Protein AF-A0A917TEH2-F1 (afdb_monomer_lite)

Radius of gyration: 12.94 Å; chains: 1; bounding box: 33×23×35 Å

Organism: NCBI:txid1424081

Structure (mmCIF, N/CA/C/O backbone):
data_AF-A0A917TEH2-F1
#
_entry.id   AF-A0A917TEH2-F1
#
loop_
_atom_site.group_PDB
_atom_site.id
_atom_site.type_symbol
_atom_site.label_atom_id
_atom_site.label_alt_id
_atom_site.label_comp_id
_atom_site.label_asym_id
_atom_site.label_entity_id
_atom_site.label_seq_id
_atom_site.pdbx_PDB_ins_code
_atom_site.Cartn_x
_atom_site.Cartn_y
_atom_site.Cartn_z
_atom_site.occupancy
_atom_site.B_iso_or_equiv
_atom_site.auth_seq_id
_atom_site.auth_comp_id
_atom_site.auth_asym_id
_atom_site.auth_atom_id
_atom_site.pdbx_PDB_model_num
ATOM 1 N N . MET A 1 1 ? -2.174 -2.931 -4.700 1.00 74.81 1 MET A N 1
ATOM 2 C CA . MET A 1 1 ? -2.627 -1.816 -3.838 1.00 74.81 1 MET A CA 1
ATOM 3 C C . MET A 1 1 ? -4.148 -1.760 -3.712 1.00 74.81 1 MET A C 1
ATOM 5 O O . MET A 1 1 ? -4.639 -2.038 -2.629 1.00 74.81 1 MET A O 1
ATOM 9 N N . THR A 1 2 ? -4.910 -1.502 -4.782 1.00 77.69 2 THR A N 1
ATOM 10 C CA . THR A 1 2 ? -6.394 -1.438 -4.739 1.00 77.69 2 THR A CA 1
ATOM 11 C C . THR A 1 2 ? -7.052 -2.701 -4.167 1.00 77.69 2 THR A C 1
ATOM 13 O O . THR A 1 2 ? -7.991 -2.608 -3.385 1.00 77.69 2 THR A O 1
ATOM 16 N N . THR A 1 3 ? -6.500 -3.885 -4.455 1.00 77.94 3 THR A N 1
ATOM 17 C CA . THR A 1 3 ? -6.943 -5.161 -3.862 1.00 77.94 3 THR A CA 1
ATOM 18 C C . THR A 1 3 ? -6.773 -5.221 -2.339 1.00 77.94 3 THR A C 1
ATOM 20 O O . THR A 1 3 ? -7.616 -5.797 -1.659 1.00 77.94 3 THR A O 1
ATOM 23 N N . LEU A 1 4 ? -5.698 -4.644 -1.788 1.00 81.44 4 LEU A N 1
ATOM 24 C CA . LEU A 1 4 ? -5.473 -4.610 -0.338 1.00 81.44 4 LEU A CA 1
ATOM 25 C C . LEU A 1 4 ? -6.492 -3.687 0.334 1.00 81.44 4 LEU A C 1
ATOM 27 O O . LEU A 1 4 ? -7.111 -4.086 1.312 1.00 81.44 4 LEU A O 1
ATOM 31 N N . LEU A 1 5 ? -6.709 -2.497 -0.234 1.00 82.81 5 LEU A N 1
ATOM 32 C CA . LEU A 1 5 ? -7.694 -1.536 0.268 1.00 82.81 5 LEU A CA 1
ATOM 33 C C . LEU A 1 5 ? -9.099 -2.153 0.309 1.00 82.81 5 LEU A C 1
ATOM 35 O O . LEU A 1 5 ? -9.740 -2.134 1.357 1.00 82.81 5 LEU A O 1
ATOM 39 N N . GLY A 1 6 ? -9.515 -2.830 -0.767 1.00 80.62 6 GLY A N 1
ATOM 40 C CA . GLY A 1 6 ? -10.795 -3.543 -0.792 1.00 80.62 6 GLY A CA 1
ATOM 41 C C . GLY A 1 6 ? -10.909 -4.641 0.274 1.00 80.62 6 GLY A C 1
ATOM 42 O O . GLY A 1 6 ? -11.949 -4.778 0.909 1.00 80.62 6 GLY A O 1
ATOM 43 N N . ARG A 1 7 ? -9.833 -5.396 0.542 1.00 84.00 7 ARG A N 1
ATOM 44 C CA . ARG A 1 7 ? -9.821 -6.427 1.602 1.00 84.00 7 ARG A CA 1
ATOM 45 C C . ARG A 1 7 ? -9.896 -5.849 3.014 1.00 84.00 7 ARG A C 1
ATOM 47 O O . ARG A 1 7 ? -10.394 -6.525 3.907 1.00 84.00 7 ARG A O 1
ATOM 54 N N . LEU A 1 8 ? -9.388 -4.637 3.214 1.00 81.88 8 LEU A N 1
ATOM 55 C CA . LEU A 1 8 ? -9.440 -3.924 4.490 1.00 81.88 8 LEU A CA 1
ATOM 56 C C . LEU A 1 8 ? -10.779 -3.194 4.703 1.00 81.88 8 LEU A C 1
ATOM 58 O O . LEU A 1 8 ? -10.938 -2.521 5.719 1.00 81.88 8 LEU A O 1
ATOM 62 N N . GLY A 1 9 ? -11.726 -3.309 3.762 1.00 82.88 9 GLY A N 1
ATOM 63 C CA . GLY A 1 9 ? -12.985 -2.561 3.792 1.00 82.88 9 GLY A CA 1
ATOM 64 C C . GLY A 1 9 ? -12.777 -1.055 3.635 1.00 82.88 9 GLY A C 1
ATOM 65 O O . GLY A 1 9 ? -13.575 -0.270 4.131 1.00 82.88 9 GLY A O 1
ATOM 66 N N . VAL A 1 10 ? -11.664 -0.650 3.020 1.00 87.00 10 VAL A N 1
ATOM 67 C CA . VAL A 1 10 ? -11.340 0.753 2.779 1.00 87.00 10 VAL A CA 1
ATOM 68 C C . VAL A 1 10 ? -12.021 1.189 1.492 1.00 87.00 10 VAL A C 1
ATOM 70 O O . VAL A 1 10 ? -11.680 0.707 0.408 1.00 87.00 10 VAL A O 1
ATOM 73 N N . ASP A 1 11 ? -12.956 2.123 1.619 1.00 89.00 11 ASP A N 1
ATOM 74 C CA . ASP A 1 11 ? -13.678 2.683 0.484 1.00 89.00 11 ASP A CA 1
ATOM 75 C C . ASP A 1 11 ? -12.842 3.779 -0.172 1.00 89.00 11 ASP A C 1
ATOM 77 O O . ASP A 1 11 ? -12.386 4.713 0.490 1.00 89.00 11 ASP A O 1
ATOM 81 N N . ILE A 1 12 ? -12.630 3.668 -1.483 1.00 89.19 12 ILE A N 1
ATOM 82 C CA . ILE A 1 12 ? -11.873 4.648 -2.265 1.00 89.19 12 ILE A CA 1
ATOM 83 C C . ILE A 1 12 ? -12.855 5.629 -2.897 1.00 89.19 12 ILE A C 1
ATOM 85 O O . ILE A 1 12 ? -13.637 5.252 -3.766 1.00 89.19 12 ILE A O 1
ATOM 89 N N . HIS A 1 13 ? -12.770 6.897 -2.500 1.00 89.75 13 HIS A N 1
ATOM 90 C CA . HIS A 1 13 ? -13.604 7.972 -3.046 1.00 89.75 13 HIS A CA 1
ATOM 91 C C . HIS A 1 13 ? -12.970 8.619 -4.265 1.00 89.75 13 HIS A C 1
ATOM 93 O O . HIS A 1 13 ? -13.647 8.928 -5.241 1.00 89.75 13 HIS A O 1
ATOM 99 N N . GLN A 1 14 ? -11.656 8.833 -4.201 1.00 90.56 14 GLN A N 1
ATOM 100 C CA . GLN A 1 14 ? -10.921 9.515 -5.251 1.00 90.56 14 GLN A CA 1
ATOM 101 C C . GLN A 1 14 ? -9.526 8.921 -5.410 1.00 90.56 14 GLN A C 1
ATOM 103 O O . GLN A 1 14 ? -8.856 8.583 -4.434 1.00 90.56 14 GLN A O 1
ATOM 108 N N . LEU A 1 15 ? -9.091 8.845 -6.666 1.00 91.06 15 LEU A N 1
ATOM 109 C CA . LEU A 1 15 ? -7.728 8.535 -7.068 1.00 91.06 15 LEU A CA 1
ATOM 110 C C . LEU A 1 15 ? -7.226 9.657 -7.972 1.00 91.06 15 LEU A C 1
ATOM 112 O O . LEU A 1 15 ? -7.869 9.993 -8.968 1.00 91.06 15 LEU A O 1
ATOM 116 N N . ARG A 1 16 ? -6.065 10.215 -7.640 1.00 93.06 16 ARG A N 1
ATOM 117 C CA . ARG A 1 16 ? -5.381 11.222 -8.445 1.00 93.06 16 ARG A CA 1
ATOM 118 C C . ARG A 1 16 ? -3.936 10.807 -8.688 1.00 93.06 16 ARG A C 1
ATOM 120 O O . ARG A 1 16 ? -3.202 10.538 -7.749 1.00 93.06 16 ARG A O 1
ATOM 127 N N . VAL A 1 17 ? -3.507 10.810 -9.945 1.00 92.06 17 VAL A N 1
ATOM 128 C CA . VAL A 1 17 ? -2.093 10.606 -10.289 1.00 92.06 17 VAL A CA 1
ATOM 129 C C . VAL A 1 17 ? -1.378 11.948 -10.146 1.00 92.06 17 VAL A C 1
ATOM 131 O O . VAL A 1 17 ? -1.731 12.905 -10.836 1.00 92.06 17 VAL A O 1
ATOM 134 N N . LEU A 1 18 ? -0.407 12.039 -9.237 1.00 92.31 18 LEU A N 1
ATOM 135 C CA . LEU A 1 18 ? 0.382 13.255 -9.014 1.00 92.31 18 LEU A CA 1
ATOM 136 C C . LEU A 1 18 ? 1.565 13.337 -9.975 1.00 92.31 18 LEU A C 1
ATOM 138 O O . LEU A 1 18 ? 1.841 14.394 -10.538 1.00 92.31 18 LEU A O 1
ATOM 142 N N . SER A 1 19 ? 2.263 12.221 -10.173 1.00 93.06 19 SER A N 1
ATOM 143 C CA . SER A 1 19 ? 3.384 12.138 -11.102 1.00 93.06 19 SER A CA 1
ATOM 144 C C . SER A 1 19 ? 3.536 10.728 -11.650 1.00 93.06 19 SER A C 1
ATOM 146 O O . SER A 1 19 ? 3.143 9.739 -11.029 1.00 93.06 19 SER A O 1
ATOM 148 N N . ARG A 1 20 ? 4.117 10.640 -12.842 1.00 93.94 20 ARG A N 1
ATOM 149 C CA . ARG A 1 20 ? 4.554 9.383 -13.430 1.00 93.94 20 ARG A CA 1
ATOM 150 C C . ARG A 1 20 ? 5.781 9.661 -14.280 1.00 93.94 20 ARG A C 1
ATOM 152 O O . ARG A 1 20 ? 5.659 10.253 -15.349 1.00 93.94 20 ARG A O 1
ATOM 159 N N . ASP A 1 21 ? 6.944 9.257 -13.795 1.00 87.62 21 ASP A N 1
ATOM 160 C CA . ASP A 1 21 ? 8.104 9.045 -14.654 1.00 87.62 21 ASP A CA 1
ATOM 161 C C . ASP A 1 21 ? 8.128 7.558 -15.032 1.00 87.62 21 ASP A C 1
ATOM 163 O O . ASP A 1 21 ? 7.502 6.742 -14.364 1.00 87.62 21 ASP A O 1
ATOM 167 N N . GLY A 1 22 ? 8.763 7.170 -16.135 1.00 82.88 22 GLY A N 1
ATOM 168 C CA . GLY A 1 22 ? 8.666 5.801 -16.665 1.00 82.88 22 GLY A CA 1
ATOM 169 C C . GLY A 1 22 ? 9.062 4.664 -15.703 1.00 82.88 22 GLY A C 1
ATOM 170 O O . GLY A 1 22 ? 8.853 3.506 -16.058 1.00 82.88 22 GLY A O 1
ATOM 171 N N . ALA A 1 23 ? 9.609 4.965 -14.518 1.00 87.06 23 AL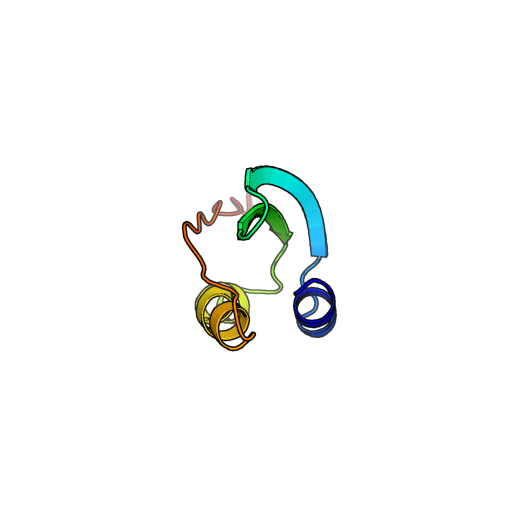A A N 1
ATOM 172 C CA . ALA A 1 23 ? 9.963 4.000 -13.482 1.00 87.06 23 ALA A CA 1
ATOM 173 C C . ALA A 1 23 ? 9.097 4.111 -12.210 1.00 87.06 23 ALA A C 1
ATOM 175 O O . ALA A 1 23 ? 8.904 3.105 -11.527 1.00 87.06 23 ALA A O 1
ATOM 176 N N . VAL A 1 24 ? 8.575 5.299 -11.883 1.00 88.50 24 VAL A N 1
ATOM 177 C CA . VAL A 1 24 ? 7.853 5.568 -10.632 1.00 88.50 24 VAL A CA 1
ATOM 178 C C . VAL A 1 24 ? 6.551 6.321 -10.895 1.00 88.50 24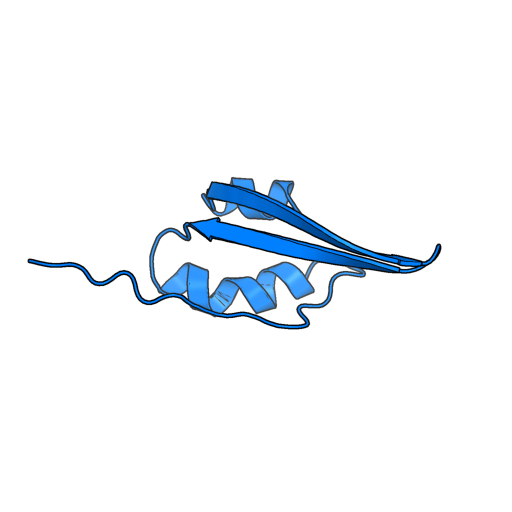 VAL A C 1
ATOM 180 O O . VAL A 1 24 ? 6.516 7.349 -11.572 1.00 88.50 24 VAL A O 1
ATOM 183 N N . ALA A 1 25 ? 5.465 5.838 -10.293 1.00 92.50 25 ALA A N 1
ATOM 184 C CA . ALA A 1 25 ? 4.197 6.553 -10.215 1.00 92.50 25 ALA A CA 1
ATOM 185 C C . ALA A 1 25 ? 3.948 7.018 -8.776 1.00 92.50 25 ALA A C 1
ATOM 187 O O . ALA A 1 25 ? 4.127 6.245 -7.835 1.00 92.50 25 ALA A O 1
ATOM 188 N N . THR A 1 26 ? 3.519 8.269 -8.618 1.00 92.81 26 THR A N 1
ATOM 189 C CA . THR A 1 26 ? 3.028 8.804 -7.345 1.00 92.81 26 THR A CA 1
ATOM 190 C C . THR A 1 26 ? 1.532 9.028 -7.468 1.00 92.81 26 THR A C 1
ATOM 192 O O . THR A 1 26 ? 1.091 9.892 -8.228 1.00 92.81 26 THR A O 1
ATOM 195 N N . ASP A 1 27 ? 0.770 8.263 -6.698 1.00 92.50 27 ASP A N 1
ATOM 196 C CA . ASP A 1 27 ? -0.685 8.312 -6.667 1.00 92.50 27 ASP A CA 1
ATOM 197 C C . ASP A 1 27 ? -1.164 8.836 -5.305 1.00 92.50 27 ASP A C 1
ATOM 199 O O . ASP A 1 27 ? -0.618 8.491 -4.257 1.00 92.50 27 ASP A O 1
ATOM 203 N N . GLU A 1 28 ? -2.205 9.659 -5.323 1.00 92.44 28 GLU A N 1
ATOM 204 C CA . GLU A 1 28 ? -2.906 10.177 -4.154 1.00 92.44 28 GLU A CA 1
ATOM 205 C C . GLU A 1 28 ? -4.298 9.547 -4.083 1.00 92.44 28 GLU A C 1
ATOM 207 O O . GLU A 1 28 ? -5.056 9.556 -5.058 1.00 92.44 28 GLU A O 1
ATOM 212 N N . PHE A 1 29 ? -4.634 9.003 -2.914 1.00 90.25 29 PHE A N 1
ATOM 213 C CA . PHE A 1 29 ? -5.921 8.369 -2.653 1.00 90.25 29 PHE A CA 1
ATOM 214 C C . PHE A 1 29 ? -6.660 9.115 -1.551 1.00 90.25 29 PHE A C 1
ATOM 216 O O . PHE A 1 29 ? -6.118 9.349 -0.471 1.00 90.25 29 PHE A O 1
ATOM 223 N N . THR A 1 30 ? -7.931 9.415 -1.795 1.00 90.25 30 THR A N 1
ATOM 224 C CA . THR A 1 30 ? -8.872 9.816 -0.749 1.00 90.25 30 THR A CA 1
ATOM 225 C C . THR A 1 30 ? -9.737 8.617 -0.413 1.00 90.25 30 THR A C 1
ATOM 227 O O . THR A 1 30 ? -10.442 8.094 -1.280 1.00 90.25 30 THR A O 1
ATOM 230 N N . VAL A 1 31 ? -9.668 8.170 0.839 1.00 89.25 31 VAL A N 1
ATOM 231 C CA . VAL A 1 31 ? -10.322 6.940 1.286 1.00 89.25 31 VAL A CA 1
ATOM 232 C C . VAL A 1 31 ? -11.073 7.133 2.599 1.00 89.25 31 VAL A C 1
ATOM 234 O O . VAL A 1 31 ? -10.673 7.944 3.433 1.00 89.25 31 VAL A O 1
ATOM 237 N N . SER A 1 32 ? -12.126 6.346 2.804 1.00 87.94 32 SER A N 1
ATOM 238 C CA . SER A 1 32 ? -12.743 6.144 4.116 1.00 87.94 32 SER A CA 1
ATOM 239 C C . SER A 1 32 ? -12.236 4.848 4.723 1.00 87.94 32 SER A C 1
ATOM 241 O O . SER A 1 32 ? -12.291 3.789 4.103 1.00 87.94 32 SER A O 1
ATOM 243 N N . VAL A 1 33 ? -11.7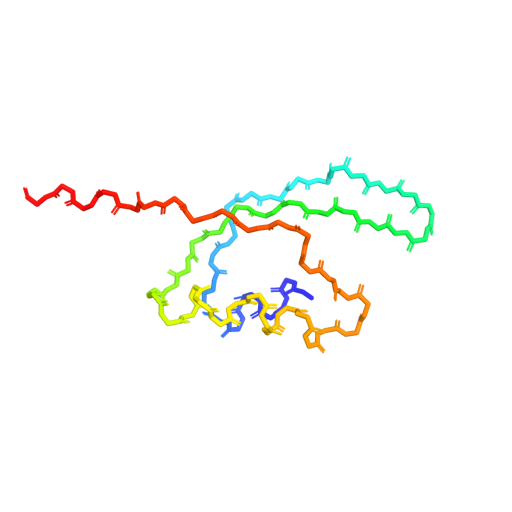37 4.938 5.953 1.00 83.94 33 VAL A N 1
ATOM 244 C CA . VAL A 1 33 ? -11.138 3.810 6.669 1.00 83.94 33 VAL A CA 1
ATOM 245 C C . VAL A 1 33 ? -12.091 3.354 7.778 1.00 83.94 33 VAL A C 1
ATOM 247 O O . VAL A 1 33 ? -12.519 4.199 8.572 1.00 83.94 33 VAL A O 1
ATOM 250 N N . PRO A 1 34 ? -12.419 2.054 7.886 1.00 78.56 34 PRO A N 1
ATOM 251 C CA . PRO A 1 34 ? -13.282 1.567 8.952 1.00 78.56 34 PRO A CA 1
ATOM 252 C C . PRO A 1 34 ? -12.543 1.575 10.296 1.00 78.56 34 PRO A C 1
ATOM 254 O O . PRO A 1 34 ? -11.820 0.653 10.668 1.00 78.56 34 PRO A O 1
ATOM 257 N N . GLY A 1 35 ? -12.744 2.653 11.047 1.00 79.88 35 GLY A N 1
ATOM 258 C CA . GLY A 1 35 ? -12.255 2.798 12.411 1.00 79.88 35 GLY A CA 1
ATOM 259 C C . GLY A 1 35 ? -10.767 3.175 12.546 1.00 79.88 35 GLY A C 1
ATOM 260 O O . GLY A 1 35 ? -9.964 3.077 11.614 1.00 79.88 35 GLY A O 1
ATOM 261 N N . PRO A 1 36 ? -10.365 3.614 13.753 1.00 71.81 36 PRO A N 1
ATOM 262 C CA . PRO A 1 36 ? -9.065 4.247 13.995 1.00 71.81 36 PRO A CA 1
ATOM 263 C C . PRO A 1 36 ? -7.877 3.272 14.020 1.00 71.81 36 PRO A C 1
ATOM 265 O O . PRO A 1 36 ? -6.725 3.698 13.941 1.00 71.81 36 PRO A O 1
ATOM 268 N N . VAL A 1 37 ? -8.123 1.967 14.171 1.00 71.81 37 VAL A N 1
ATOM 269 C CA . VAL A 1 37 ? -7.061 0.944 14.177 1.00 71.81 37 VAL A CA 1
ATOM 270 C C . VAL A 1 37 ? -6.525 0.737 12.767 1.00 71.81 37 VAL A C 1
ATOM 272 O O . VAL A 1 37 ? -5.320 0.845 12.556 1.00 71.81 37 VAL A O 1
ATOM 275 N N . ILE A 1 38 ? -7.420 0.539 11.795 1.00 77.00 38 ILE A N 1
ATOM 276 C CA . ILE A 1 38 ? -7.031 0.358 10.396 1.00 77.00 38 ILE A CA 1
ATOM 277 C C . ILE A 1 38 ? -6.353 1.628 9.886 1.00 77.00 38 ILE A C 1
ATOM 279 O O . ILE A 1 38 ? -5.299 1.524 9.276 1.00 77.00 38 ILE A O 1
ATOM 283 N N . GLY A 1 39 ? -6.859 2.819 10.235 1.00 76.25 39 GLY A N 1
ATOM 284 C CA . GLY A 1 39 ? -6.209 4.087 9.881 1.00 76.25 39 GLY A CA 1
ATOM 285 C C . GLY A 1 39 ? -4.738 4.163 10.308 1.00 76.25 39 GLY A C 1
ATOM 286 O O . GLY A 1 39 ? -3.890 4.538 9.506 1.00 76.25 39 GLY A O 1
ATOM 287 N N . ARG A 1 40 ? -4.407 3.745 11.537 1.00 81.31 40 ARG A N 1
ATOM 288 C CA . ARG A 1 40 ? -3.022 3.785 12.044 1.00 81.31 40 ARG A CA 1
ATOM 289 C C . ARG A 1 40 ? -2.112 2.717 11.438 1.00 81.31 40 ARG A C 1
ATOM 291 O O . ARG A 1 40 ? -0.920 2.962 11.302 1.00 81.31 40 ARG A O 1
ATOM 298 N N . SER A 1 41 ? -2.653 1.553 11.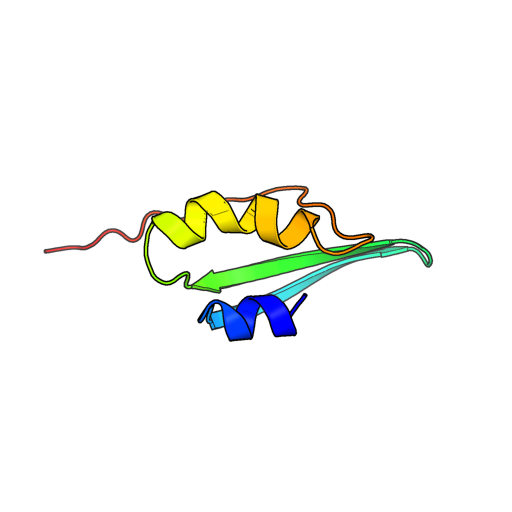086 1.00 86.06 41 SER A N 1
ATOM 299 C CA . SER A 1 41 ? -1.879 0.443 10.510 1.00 86.06 41 SER A CA 1
ATOM 300 C C . SER A 1 41 ? -1.789 0.486 8.982 1.00 86.06 41 SER A C 1
ATOM 302 O O . SER A 1 41 ? -0.954 -0.204 8.402 1.00 86.06 41 SER A O 1
ATOM 304 N N . LEU A 1 42 ? -2.627 1.289 8.321 1.00 85.94 42 LEU A N 1
ATOM 305 C CA . LEU A 1 42 ? -2.722 1.348 6.864 1.00 85.94 42 LEU A CA 1
ATOM 306 C C . LEU A 1 42 ? -1.390 1.682 6.171 1.00 85.94 42 LEU A C 1
ATOM 308 O O . LEU A 1 42 ? -1.089 1.010 5.185 1.00 85.94 42 LEU A O 1
ATOM 312 N N . PRO A 1 43 ? -0.563 2.635 6.654 1.00 88.75 43 PRO A N 1
ATOM 313 C CA . PRO A 1 43 ? 0.718 2.925 6.015 1.00 88.75 43 PRO A CA 1
ATOM 314 C C . PRO A 1 43 ? 1.647 1.717 6.007 1.00 88.75 43 PRO A C 1
ATOM 316 O O . PRO A 1 43 ? 2.162 1.345 4.960 1.00 88.75 43 PRO A O 1
ATOM 319 N N . THR A 1 44 ? 1.788 1.051 7.155 1.00 90.56 44 THR A N 1
ATOM 320 C CA . THR A 1 44 ? 2.629 -0.142 7.288 1.00 90.56 44 THR A CA 1
ATOM 321 C C . THR A 1 44 ? 2.154 -1.258 6.361 1.00 90.56 44 THR A C 1
ATOM 323 O O . THR A 1 44 ? 2.962 -1.839 5.649 1.00 90.56 44 THR A O 1
ATOM 326 N N . LEU A 1 45 ? 0.842 -1.503 6.293 1.00 89.31 45 LEU A N 1
ATOM 327 C CA . LEU A 1 45 ? 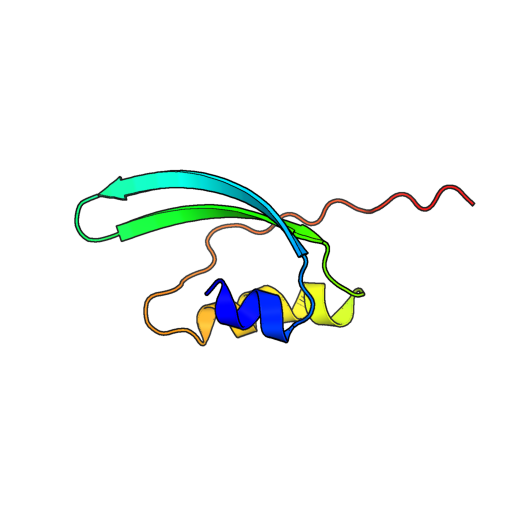0.264 -2.519 5.406 1.00 89.31 45 LEU A CA 1
ATOM 328 C C . LEU A 1 45 ? 0.463 -2.193 3.917 1.00 89.31 45 LEU A C 1
ATOM 330 O O . LEU A 1 45 ? 0.612 -3.099 3.099 1.00 89.31 45 LEU A O 1
ATOM 334 N N . LEU A 1 46 ? 0.450 -0.912 3.538 1.00 89.06 46 LEU A N 1
ATOM 335 C CA . LEU A 1 46 ? 0.727 -0.499 2.161 1.00 89.06 46 LEU A CA 1
ATOM 336 C C . LEU A 1 46 ? 2.200 -0.702 1.795 1.00 89.06 46 LEU A C 1
ATOM 338 O O . LEU A 1 46 ? 2.481 -1.137 0.681 1.00 89.06 46 LEU A O 1
ATOM 342 N N . GLU A 1 47 ? 3.120 -0.431 2.720 1.00 92.06 47 GLU A N 1
ATOM 343 C CA . GLU A 1 47 ? 4.563 -0.616 2.513 1.00 92.06 47 GLU A CA 1
ATOM 344 C C . GLU A 1 47 ? 5.005 -2.088 2.515 1.00 92.06 47 GLU A C 1
ATOM 346 O O . GLU A 1 47 ? 6.083 -2.401 2.014 1.00 92.06 47 GLU A O 1
ATOM 351 N N . GLU A 1 48 ? 4.169 -3.019 2.991 1.00 91.38 48 GLU A N 1
ATOM 352 C CA . GLU A 1 48 ? 4.385 -4.460 2.787 1.00 91.38 48 GLU A CA 1
ATOM 353 C C . GLU A 1 48 ? 4.255 -4.877 1.310 1.00 91.38 48 GLU A C 1
ATOM 355 O O . GLU A 1 48 ? 4.731 -5.946 0.919 1.00 91.38 48 GLU A O 1
ATOM 360 N N . ILE A 1 49 ? 3.628 -4.053 0.461 1.00 88.69 49 ILE A N 1
ATOM 361 C CA . ILE A 1 49 ? 3.538 -4.316 -0.977 1.00 88.69 49 ILE A CA 1
ATOM 362 C C . ILE A 1 49 ? 4.890 -3.976 -1.631 1.00 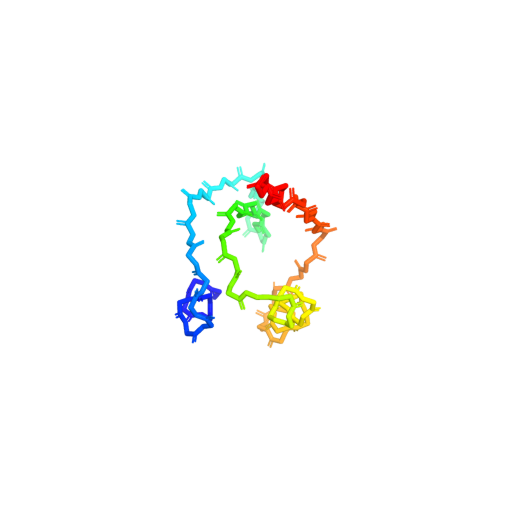88.69 49 ILE A C 1
ATOM 364 O O . ILE A 1 49 ? 5.310 -2.816 -1.595 1.00 88.69 49 ILE A O 1
ATOM 368 N N . PRO A 1 50 ? 5.555 -4.931 -2.312 1.00 89.44 50 PRO A N 1
ATOM 369 C CA . PRO A 1 50 ? 6.833 -4.669 -2.965 1.00 89.44 50 PRO A CA 1
ATOM 370 C C . PRO A 1 50 ? 6.751 -3.499 -3.953 1.00 89.44 50 PRO A C 1
ATOM 372 O O . PRO A 1 50 ? 5.902 -3.484 -4.844 1.00 89.44 50 PRO A O 1
ATOM 375 N N . GLY A 1 51 ? 7.651 -2.526 -3.797 1.00 89.44 51 GLY A N 1
ATOM 376 C CA . GLY A 1 51 ? 7.720 -1.338 -4.653 1.00 89.44 51 GLY A CA 1
ATOM 377 C C . GLY A 1 51 ? 6.744 -0.214 -4.288 1.00 89.44 51 GLY A C 1
ATOM 378 O O . GLY A 1 51 ? 6.741 0.808 -4.968 1.00 89.44 51 GLY A O 1
ATOM 379 N N . VAL A 1 52 ? 5.949 -0.360 -3.223 1.00 90.50 52 VAL A N 1
ATOM 380 C CA . VAL A 1 52 ? 5.093 0.710 -2.690 1.00 90.50 52 VAL A CA 1
ATOM 381 C C . VAL A 1 52 ? 5.788 1.388 -1.513 1.00 90.50 52 VAL A C 1
ATOM 383 O O . VAL A 1 52 ? 6.368 0.735 -0.650 1.00 90.50 52 VAL A O 1
ATOM 386 N N . ARG A 1 53 ? 5.718 2.719 -1.473 1.00 91.94 53 ARG A N 1
ATOM 387 C CA . ARG A 1 53 ? 6.179 3.543 -0.353 1.00 91.94 53 ARG A CA 1
ATOM 388 C C . ARG A 1 53 ? 5.135 4.609 -0.065 1.00 91.94 53 ARG A C 1
ATOM 390 O O . ARG A 1 53 ? 4.645 5.241 -1.000 1.00 91.94 53 ARG A O 1
ATOM 397 N N . VAL A 1 54 ? 4.830 4.842 1.208 1.00 91.19 54 VAL A N 1
ATOM 398 C CA . VAL A 1 54 ? 3.916 5.918 1.599 1.00 91.19 54 VAL A CA 1
ATOM 399 C C . VAL A 1 54 ? 4.729 7.194 1.794 1.00 91.19 54 VAL A C 1
ATOM 401 O O . VAL A 1 54 ? 5.625 7.260 2.629 1.00 91.19 54 VAL A O 1
ATOM 404 N N . THR A 1 55 ? 4.452 8.214 0.985 1.00 90.44 55 THR A N 1
ATOM 405 C CA . THR A 1 55 ? 5.210 9.478 0.998 1.00 90.44 55 THR A CA 1
ATOM 406 C C . THR A 1 55 ? 4.581 10.532 1.902 1.00 90.44 55 THR A C 1
ATOM 408 O O . THR A 1 55 ? 5.292 11.332 2.507 1.00 90.44 55 THR A O 1
ATOM 411 N N . ASN A 1 56 ? 3.254 10.539 2.005 1.00 89.19 56 ASN A N 1
ATOM 412 C CA . ASN A 1 56 ? 2.497 11.430 2.870 1.00 89.19 56 ASN A CA 1
ATOM 413 C C . ASN A 1 56 ? 1.184 10.746 3.271 1.00 89.19 56 ASN A C 1
ATOM 415 O O . ASN A 1 56 ? 0.588 10.018 2.477 1.00 89.19 56 ASN A O 1
ATOM 419 N N . MET A 1 57 ? 0.734 10.989 4.498 1.00 86.38 57 MET A N 1
ATOM 420 C CA . MET A 1 57 ? -0.590 10.605 4.961 1.00 86.38 57 MET A CA 1
ATOM 421 C C . MET A 1 57 ? -1.164 11.751 5.787 1.00 86.38 57 MET A C 1
ATOM 423 O O . MET A 1 57 ? -0.550 12.201 6.752 1.00 86.38 57 MET A O 1
ATOM 427 N N . SER A 1 58 ? -2.372 12.179 5.434 1.00 85.00 58 SER A N 1
ATOM 428 C CA . SER A 1 58 ? -3.153 13.125 6.221 1.00 85.00 58 SER A CA 1
ATOM 429 C C . SER A 1 58 ? -4.455 12.463 6.647 1.00 85.00 58 SER A C 1
ATOM 431 O O . SER A 1 58 ? -5.155 11.868 5.827 1.00 85.00 58 SER A O 1
ATOM 433 N N . MET A 1 59 ? -4.772 12.550 7.936 1.00 78.62 59 MET A N 1
ATOM 434 C CA . MET A 1 59 ? -6.065 12.129 8.462 1.00 78.62 59 MET A CA 1
ATOM 435 C C . MET A 1 59 ? -6.925 13.367 8.662 1.00 78.62 59 MET A C 1
ATOM 437 O O . MET A 1 59 ? -6.634 14.202 9.518 1.00 78.62 59 MET A O 1
ATOM 441 N N . ALA A 1 60 ? -8.009 13.471 7.899 1.00 72.31 60 ALA A N 1
ATOM 442 C CA . ALA A 1 60 ? -9.069 14.402 8.243 1.00 72.31 60 ALA A CA 1
ATOM 443 C C . ALA A 1 60 ? -9.806 13.845 9.469 1.00 72.31 60 ALA A C 1
ATOM 445 O O . ALA A 1 60 ? -10.307 12.719 9.440 1.00 72.31 60 ALA A O 1
ATOM 446 N N . ALA A 1 61 ? -9.858 14.614 10.556 1.00 60.03 61 ALA A N 1
ATOM 447 C CA . ALA A 1 61 ? -10.749 14.291 11.659 1.00 60.03 61 ALA A CA 1
ATOM 448 C C . ALA A 1 61 ? -12.188 14.415 11.143 1.00 60.03 61 ALA A C 1
ATOM 450 O O . ALA A 1 61 ? -12.621 15.506 10.775 1.00 60.03 61 ALA A O 1
ATOM 451 N N . ALA A 1 62 ? -12.924 13.305 11.094 1.00 58.34 62 ALA A N 1
ATOM 452 C CA . ALA A 1 62 ? -14.369 13.382 10.968 1.00 58.34 62 ALA A CA 1
ATOM 453 C C . ALA A 1 62 ? -14.884 14.043 12.251 1.00 58.34 62 ALA A C 1
ATOM 455 O O . ALA A 1 62 ? -14.815 13.450 13.329 1.00 58.34 62 ALA A O 1
ATOM 456 N N . ILE A 1 63 ? -15.324 15.297 12.152 1.00 54.31 63 ILE A N 1
ATOM 457 C CA . ILE A 1 63 ? -16.044 15.958 13.235 1.00 54.31 63 ILE A CA 1
ATOM 458 C C . ILE A 1 63 ? -17.376 15.214 13.323 1.00 54.31 63 ILE A C 1
ATOM 460 O O . ILE A 1 63 ? -18.228 15.354 12.450 1.00 54.31 63 ILE A O 1
ATOM 464 N N . VAL A 1 64 ? -17.521 14.344 14.318 1.00 56.06 64 VAL A N 1
ATOM 465 C CA . VAL A 1 64 ? -18.830 13.797 14.665 1.00 56.06 64 VAL A CA 1
ATOM 466 C C . VAL A 1 64 ? -19.536 14.920 15.414 1.00 56.06 64 VAL A C 1
ATOM 468 O O . VAL A 1 64 ? -19.317 15.090 16.611 1.00 56.06 64 VAL A O 1
ATOM 471 N N . GLU A 1 65 ? -20.291 15.756 14.700 1.00 48.44 65 GLU A N 1
ATOM 472 C CA . GLU A 1 65 ? -21.279 16.606 15.363 1.00 48.44 65 GLU A CA 1
ATOM 473 C C . GLU A 1 65 ? -22.335 15.671 15.967 1.00 48.44 65 GLU A C 1
ATOM 475 O O . GLU A 1 65 ? -22.961 14.885 15.251 1.00 48.44 65 GLU A O 1
ATOM 480 N N . ALA A 1 66 ? -22.411 15.678 17.299 1.00 51.00 66 ALA A N 1
ATOM 481 C CA . ALA A 1 66 ? -23.342 14.897 18.108 1.00 51.00 66 ALA A CA 1
ATOM 482 C C . ALA A 1 66 ? -24.627 15.685 18.380 1.00 51.00 66 ALA A C 1
ATOM 484 O O . ALA A 1 66 ? -24.531 16.926 18.517 1.00 51.00 66 ALA A O 1
#

Secondary structure (DSSP, 8-state):
-HHHHHHTT-EEEEEEEEEEETTEEEEEEEEE-SHHHHHHHHHHHHHTSTT---------------

Sequence (66 aa):
MTTLLGRLGVDIHQLRVLSRDGAVATDEFTVSVPGPVIGRSLPTLLEEIPGVRVTNMSMAAAIVEA

Foldseek 3Di:
DVVVCVVQVKAWPDKDWPDDDPVDTDIDTDIDGDDDVCVVCVQVVQVVPPPDHDPDDDDDPPPPPD

pLDDT: mean 83.39, std 10.76, range [48.44, 93.94]